Protein AF-A0A7X5CVT2-F1 (afdb_monomer)

Structure (mmCIF, N/CA/C/O backbone):
data_AF-A0A7X5CVT2-F1
#
_entry.id   AF-A0A7X5CVT2-F1
#
loop_
_atom_site.group_PDB
_atom_site.id
_atom_site.type_symbol
_atom_site.label_atom_id
_atom_site.label_alt_id
_atom_site.label_comp_id
_atom_site.label_asym_id
_atom_site.label_entity_id
_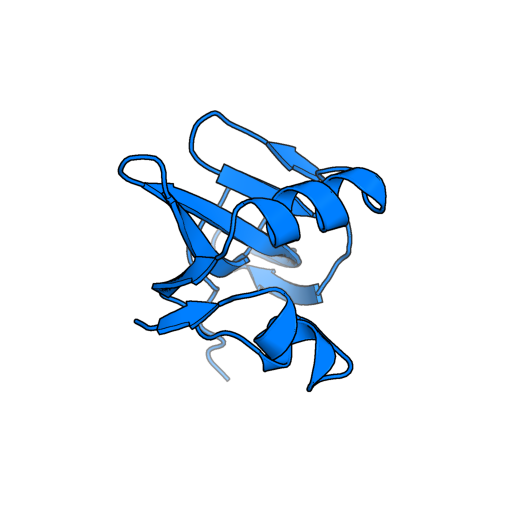atom_site.label_seq_id
_atom_site.pdbx_PDB_ins_code
_atom_site.Cartn_x
_atom_site.Cartn_y
_atom_site.Cartn_z
_atom_site.occupancy
_atom_site.B_iso_or_equiv
_atom_site.auth_seq_id
_atom_site.auth_comp_id
_atom_site.auth_asym_id
_atom_site.auth_atom_id
_atom_site.pdbx_PDB_model_num
ATOM 1 N N . MET A 1 1 ? -15.501 -4.972 0.073 1.00 84.75 1 MET A N 1
ATOM 2 C CA . MET A 1 1 ? -15.211 -3.600 0.515 1.00 84.75 1 MET A CA 1
ATOM 3 C C . MET A 1 1 ? -15.648 -3.453 1.962 1.00 84.75 1 MET A C 1
ATOM 5 O O . MET A 1 1 ? -16.840 -3.489 2.246 1.00 84.75 1 MET A O 1
ATOM 9 N N . LYS A 1 2 ? -14.678 -3.365 2.866 1.00 96.00 2 LYS A N 1
ATOM 10 C CA . LYS A 1 2 ? -14.819 -3.087 4.298 1.00 96.00 2 LYS A CA 1
ATOM 11 C C . LYS A 1 2 ? -14.196 -1.716 4.595 1.00 96.00 2 LYS A C 1
ATOM 13 O O . LYS A 1 2 ? -13.310 -1.279 3.868 1.00 96.00 2 LYS A O 1
ATOM 18 N N . HIS A 1 3 ? -14.641 -1.049 5.659 1.00 97.75 3 HIS A N 1
ATOM 19 C CA . HIS A 1 3 ? -13.933 0.100 6.231 1.00 97.75 3 HIS A CA 1
ATOM 20 C C . HIS A 1 3 ? -12.959 -0.376 7.314 1.00 97.75 3 HIS A C 1
ATOM 22 O O . HIS A 1 3 ? -13.361 -1.024 8.279 1.00 97.75 3 HIS A O 1
ATOM 28 N N . ILE A 1 4 ? -11.674 -0.100 7.117 1.00 98.19 4 ILE A N 1
ATOM 29 C CA . ILE A 1 4 ? -10.567 -0.523 7.969 1.00 98.19 4 ILE A CA 1
ATOM 30 C C . ILE A 1 4 ? -10.249 0.582 8.958 1.00 98.19 4 ILE A C 1
ATOM 32 O O . ILE A 1 4 ? -9.907 1.701 8.572 1.00 98.19 4 ILE A O 1
ATOM 36 N N . THR A 1 5 ? -10.338 0.241 10.236 1.00 98.00 5 THR A N 1
ATOM 37 C CA . THR A 1 5 ? -10.161 1.165 11.354 1.00 98.00 5 THR A CA 1
ATOM 38 C C . THR A 1 5 ? -8.858 0.901 12.104 1.00 98.00 5 THR A C 1
ATOM 40 O O . THR A 1 5 ? -8.212 -0.142 11.965 1.00 98.00 5 THR A O 1
ATOM 43 N N . MET A 1 6 ? -8.479 1.834 12.979 1.00 97.50 6 MET A N 1
ATOM 44 C CA . MET A 1 6 ? -7.368 1.627 13.914 1.00 97.50 6 MET A CA 1
ATOM 45 C C . MET A 1 6 ? -7.548 0.379 14.797 1.00 97.50 6 MET A C 1
ATOM 47 O O . MET A 1 6 ? -6.554 -0.204 15.223 1.00 97.50 6 MET A O 1
ATOM 51 N N . GLU A 1 7 ? -8.783 -0.036 15.093 1.00 97.69 7 GLU A N 1
ATOM 52 C CA . GLU A 1 7 ? -9.053 -1.247 15.877 1.00 97.69 7 GLU A CA 1
ATOM 53 C C . GLU A 1 7 ? -8.784 -2.523 15.086 1.00 97.69 7 GLU A C 1
ATOM 55 O O . GLU A 1 7 ? -8.276 -3.490 15.648 1.00 97.69 7 GLU A O 1
ATOM 60 N N . ASP A 1 8 ? -9.078 -2.521 13.784 1.00 97.75 8 ASP A N 1
ATOM 61 C CA . ASP A 1 8 ? -8.715 -3.624 12.895 1.00 97.75 8 ASP A CA 1
ATOM 62 C C . ASP A 1 8 ? -7.197 -3.770 12.810 1.00 97.75 8 ASP A C 1
ATOM 64 O O . ASP A 1 8 ? -6.677 -4.877 12.944 1.00 97.75 8 ASP A O 1
ATOM 68 N N . TRP A 1 9 ? -6.478 -2.650 12.670 1.00 96.62 9 TRP A N 1
ATOM 69 C CA . TRP A 1 9 ? -5.017 -2.676 12.647 1.00 96.62 9 TRP A CA 1
ATOM 70 C C . TRP A 1 9 ? -4.434 -3.193 13.969 1.00 96.62 9 TRP A C 1
ATOM 72 O O . TRP A 1 9 ? -3.555 -4.044 13.944 1.00 96.62 9 TRP A O 1
ATOM 82 N N . LYS A 1 10 ? -4.957 -2.783 15.132 1.00 96.94 10 LYS A N 1
ATOM 83 C CA . LYS A 1 10 ? -4.476 -3.266 16.446 1.00 96.94 10 LYS A CA 1
ATOM 84 C C . LYS A 1 10 ? -4.574 -4.787 16.635 1.00 96.94 10 LYS A C 1
ATOM 86 O O . LYS A 1 10 ? -3.870 -5.324 17.485 1.00 96.94 10 LYS A O 1
ATOM 91 N N . LYS A 1 11 ? -5.443 -5.476 15.887 1.00 97.56 11 LYS A N 1
ATOM 92 C CA . LYS A 1 11 ? -5.637 -6.936 15.974 1.00 97.56 11 LYS A CA 1
ATOM 93 C C . LYS A 1 11 ? -4.610 -7.732 15.167 1.00 97.56 11 LYS A C 1
ATOM 95 O O . LYS A 1 11 ? -4.573 -8.954 15.278 1.00 97.56 11 LYS A O 1
ATOM 100 N N . VAL A 1 12 ? -3.798 -7.070 14.344 1.00 96.38 12 VAL A N 1
ATOM 101 C CA . VAL A 1 12 ? -2.796 -7.712 13.490 1.00 96.38 12 VAL A CA 1
ATOM 102 C C . VAL A 1 12 ? -1.437 -7.040 13.647 1.00 96.38 12 VAL A C 1
ATOM 104 O O . VAL A 1 12 ? -1.330 -5.861 13.960 1.00 96.38 12 VAL A O 1
ATOM 107 N N . GLN A 1 13 ? -0.368 -7.787 13.387 1.00 93.31 13 GLN A N 1
ATOM 108 C CA . GLN A 1 13 ? 0.989 -7.241 13.455 1.00 93.31 13 GLN A CA 1
ATOM 109 C C . GLN A 1 13 ? 1.301 -6.282 12.294 1.00 93.31 13 GLN A C 1
ATOM 111 O O . GLN A 1 13 ? 1.947 -5.258 12.489 1.00 93.31 13 GLN A O 1
ATOM 116 N N . TYR A 1 14 ? 0.831 -6.604 11.086 1.00 90.25 14 TYR A N 1
ATOM 117 C CA . TYR A 1 14 ? 1.104 -5.841 9.866 1.00 90.25 14 TYR A CA 1
ATOM 118 C C . TYR A 1 14 ? -0.199 -5.298 9.296 1.00 90.25 14 TYR A C 1
ATOM 120 O O . TYR A 1 14 ? -1.156 -6.057 9.137 1.00 90.25 14 TYR A O 1
ATOM 128 N N . LEU A 1 15 ? -0.233 -4.010 8.944 1.00 91.50 15 LEU A N 1
ATOM 129 C CA . LEU A 1 15 ? -1.443 -3.366 8.425 1.00 91.50 15 LEU A CA 1
ATOM 130 C C . LEU A 1 15 ? -1.975 -4.067 7.166 1.00 91.50 15 LEU A C 1
ATOM 132 O O . LEU A 1 15 ? -3.182 -4.224 7.021 1.00 91.50 15 LEU A O 1
ATOM 136 N N . THR A 1 16 ? -1.090 -4.563 6.299 1.00 91.19 16 THR A N 1
ATOM 137 C CA . THR A 1 16 ? -1.446 -5.332 5.093 1.00 91.19 16 THR A CA 1
ATOM 138 C C . THR A 1 16 ? -2.262 -6.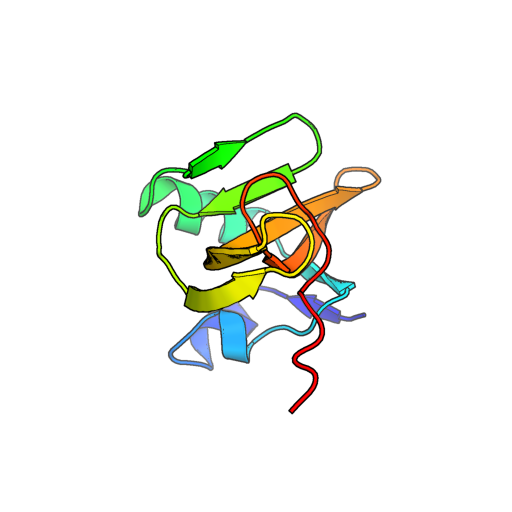593 5.385 1.00 91.19 16 THR A C 1
ATOM 140 O O . THR A 1 16 ? -2.974 -7.060 4.506 1.00 91.1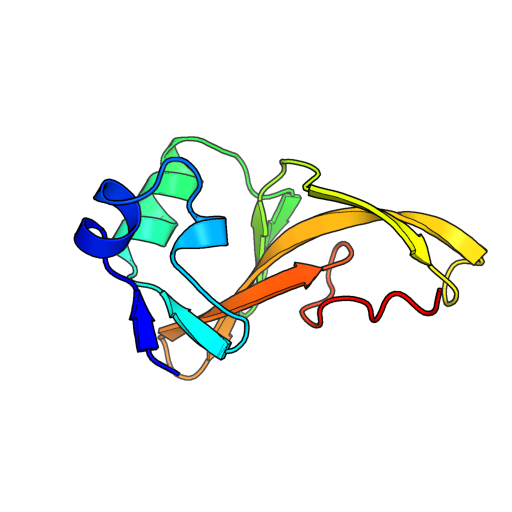9 16 THR A O 1
ATOM 143 N N . LYS A 1 17 ? -2.228 -7.131 6.615 1.00 94.69 17 LYS A N 1
ATOM 144 C CA . LYS A 1 17 ? -3.082 -8.255 7.036 1.00 94.69 17 LYS A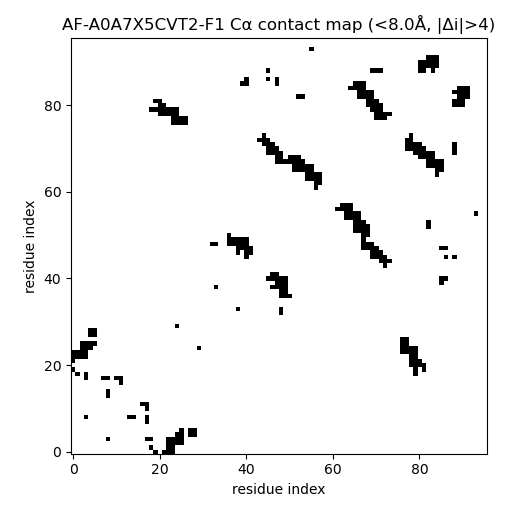 CA 1
ATOM 145 C C . LYS A 1 17 ? -4.492 -7.829 7.464 1.00 94.69 17 LYS A C 1
ATOM 147 O O . LYS A 1 17 ? -5.367 -8.684 7.556 1.00 94.69 17 LYS A O 1
ATOM 152 N N . ALA A 1 18 ? -4.721 -6.545 7.745 1.00 96.06 18 ALA A N 1
ATOM 153 C CA . ALA A 1 18 ? -6.028 -6.031 8.161 1.00 96.06 18 ALA A CA 1
ATOM 154 C C . ALA A 1 18 ? -6.962 -5.722 6.981 1.00 96.06 18 ALA A C 1
ATOM 156 O O . ALA A 1 18 ? -8.162 -5.560 7.198 1.00 96.06 18 ALA A O 1
ATOM 157 N N . MET A 1 19 ? -6.428 -5.611 5.762 1.00 95.62 19 MET A N 1
ATOM 158 C CA . MET A 1 19 ? -7.115 -5.011 4.618 1.00 95.62 19 MET A CA 1
A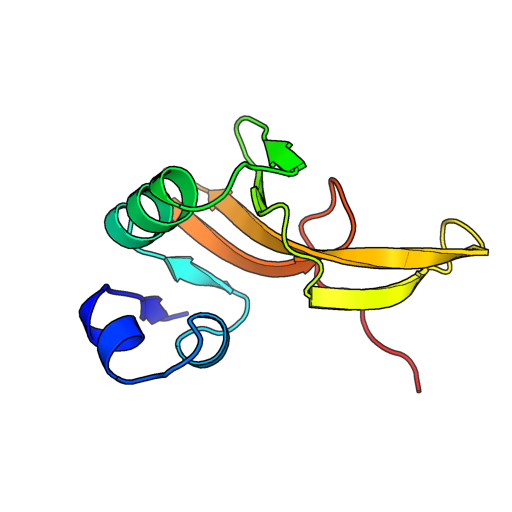TOM 159 C C . MET A 1 19 ? -6.881 -5.780 3.319 1.00 95.62 19 MET A C 1
ATOM 161 O O . MET A 1 19 ? -5.839 -6.404 3.129 1.00 95.62 19 MET A O 1
ATOM 165 N N . LYS A 1 20 ? -7.855 -5.713 2.413 1.00 96.75 20 LYS A N 1
ATOM 166 C CA . LYS A 1 20 ? -7.781 -6.248 1.050 1.00 96.75 20 LYS A CA 1
ATOM 167 C C . LYS A 1 20 ? -7.910 -5.117 0.035 1.00 96.75 20 LYS A C 1
ATOM 169 O O . LYS A 1 20 ? -8.450 -4.057 0.349 1.00 96.75 20 LYS A O 1
ATOM 174 N N . VAL A 1 21 ? -7.412 -5.341 -1.180 1.00 97.00 21 VAL A N 1
ATOM 175 C CA . VAL A 1 21 ? -7.557 -4.379 -2.283 1.00 97.00 21 VAL A CA 1
ATOM 176 C C . VAL A 1 21 ? -9.031 -3.987 -2.438 1.00 97.00 21 VAL A C 1
ATOM 178 O O . VAL A 1 21 ? -9.913 -4.847 -2.449 1.00 97.00 21 VAL A O 1
ATOM 181 N N . GLY A 1 22 ? -9.291 -2.682 -2.521 1.00 97.12 22 GLY A N 1
ATOM 182 C CA . GLY A 1 22 ? -10.631 -2.100 -2.599 1.00 97.12 22 GLY A CA 1
ATOM 183 C C . GLY A 1 22 ? -11.282 -1.777 -1.250 1.00 97.12 22 GLY A C 1
ATOM 184 O O . GLY A 1 22 ? -12.382 -1.231 -1.236 1.00 97.12 22 GLY A O 1
ATOM 185 N N . ASP A 1 23 ? -10.651 -2.090 -0.116 1.00 98.19 23 ASP A N 1
ATOM 186 C CA . ASP A 1 23 ? -11.151 -1.665 1.193 1.00 98.19 23 ASP A CA 1
ATOM 187 C C . ASP A 1 23 ? -10.899 -0.169 1.438 1.00 98.19 23 ASP A C 1
ATOM 189 O O . ASP A 1 23 ? -9.872 0.385 1.039 1.00 98.19 23 ASP A O 1
ATOM 193 N N . ILE A 1 24 ? -11.843 0.479 2.123 1.00 98.25 24 ILE A N 1
ATOM 194 C CA . ILE A 1 24 ? -11.724 1.875 2.552 1.00 98.25 24 ILE A CA 1
ATOM 195 C C . ILE A 1 24 ? -10.859 1.912 3.809 1.00 98.25 24 ILE A C 1
ATOM 197 O O . ILE A 1 24 ? -11.061 1.117 4.722 1.00 98.25 24 ILE A O 1
ATOM 201 N N . VAL A 1 25 ? -9.931 2.856 3.901 1.00 97.94 25 VAL A N 1
ATOM 202 C CA . VAL A 1 25 ? -8.997 2.995 5.020 1.00 97.94 25 VAL A CA 1
ATOM 203 C C . VAL A 1 25 ? -9.273 4.297 5.752 1.00 97.94 25 VAL A C 1
ATOM 205 O O . VAL A 1 25 ? -9.378 5.358 5.142 1.00 97.94 25 VAL A O 1
ATOM 208 N N . ASP A 1 26 ? -9.411 4.209 7.073 1.00 97.50 26 ASP A N 1
ATOM 209 C CA . ASP A 1 26 ? -9.685 5.363 7.919 1.00 97.50 26 ASP A CA 1
ATOM 210 C C . ASP A 1 26 ? -8.552 6.400 7.861 1.00 97.50 26 ASP A C 1
ATOM 212 O O . ASP A 1 26 ? -7.367 6.055 7.905 1.00 97.50 26 ASP A O 1
ATOM 216 N N . ASP A 1 27 ? -8.910 7.685 7.833 1.00 96.69 27 ASP A N 1
ATOM 217 C CA . ASP A 1 27 ? -7.948 8.790 7.730 1.00 96.69 27 ASP A CA 1
ATOM 218 C C . ASP A 1 27 ? -6.902 8.730 8.855 1.00 96.69 27 ASP A C 1
ATOM 220 O O . ASP A 1 27 ? -5.724 9.012 8.644 1.00 96.69 27 ASP A O 1
ATOM 224 N N . LYS A 1 28 ? -7.303 8.285 10.055 1.00 97.31 28 LYS A N 1
ATOM 225 C 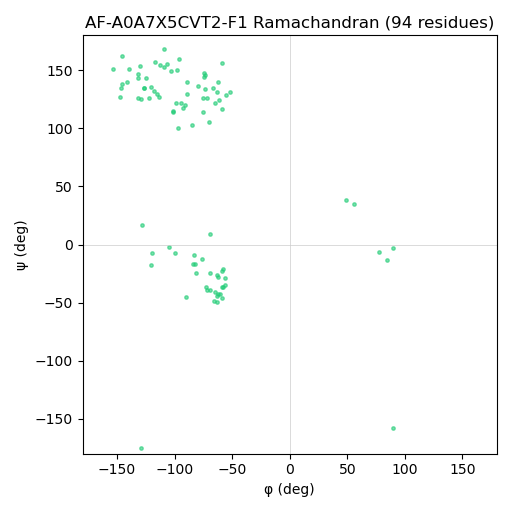CA . LYS A 1 28 ? -6.405 8.108 11.208 1.00 97.31 28 LYS A CA 1
ATOM 226 C C . LYS A 1 28 ? -5.260 7.133 10.933 1.00 97.31 28 LYS A C 1
ATOM 228 O O . LYS A 1 28 ? -4.151 7.359 11.419 1.00 97.31 28 LYS A O 1
ATOM 233 N N . ILE A 1 29 ? -5.508 6.070 10.164 1.00 96.94 29 ILE A N 1
ATOM 234 C CA . ILE A 1 29 ? -4.460 5.131 9.747 1.00 96.94 29 ILE A CA 1
ATOM 235 C C . ILE A 1 29 ? -3.487 5.856 8.819 1.00 96.94 29 ILE A C 1
ATOM 237 O O . ILE A 1 29 ? -2.282 5.823 9.058 1.00 96.94 29 ILE A O 1
ATOM 241 N N . ILE A 1 30 ? -4.006 6.566 7.813 1.00 95.81 30 ILE A N 1
ATOM 242 C CA . ILE A 1 30 ? -3.191 7.307 6.842 1.00 95.81 30 ILE A CA 1
ATOM 243 C C . ILE A 1 30 ? -2.314 8.350 7.540 1.00 95.81 30 ILE A C 1
ATOM 245 O O . ILE A 1 30 ? -1.109 8.402 7.297 1.00 95.81 30 ILE A O 1
ATOM 249 N N . TYR A 1 31 ? -2.879 9.127 8.467 1.00 95.50 31 TYR A N 1
ATOM 250 C CA . TYR A 1 31 ? -2.123 10.093 9.263 1.00 95.50 31 TYR A CA 1
ATOM 251 C C . TYR A 1 31 ? -1.033 9.433 10.109 1.00 95.50 31 TYR A C 1
ATOM 253 O O . TYR A 1 31 ? 0.085 9.941 10.166 1.00 95.50 31 TYR A O 1
ATOM 261 N N . LYS A 1 32 ? -1.323 8.290 10.742 1.00 95.31 32 LYS A N 1
ATOM 262 C CA . LYS A 1 32 ? -0.330 7.571 11.549 1.00 95.31 32 LYS A CA 1
ATOM 263 C C . LYS A 1 32 ? 0.826 7.034 10.702 1.00 95.31 32 LYS A C 1
ATOM 265 O O . LYS A 1 32 ? 1.978 7.132 11.122 1.00 95.31 32 LYS A O 1
ATOM 270 N N . ILE A 1 33 ? 0.539 6.498 9.517 1.00 93.69 33 ILE A N 1
ATOM 271 C CA . ILE A 1 33 ? 1.574 6.041 8.585 1.00 93.69 33 ILE A CA 1
ATOM 272 C C . ILE A 1 33 ? 2.439 7.226 8.147 1.00 93.69 33 ILE A C 1
ATOM 274 O O . ILE A 1 33 ? 3.657 7.168 8.265 1.00 93.69 33 ILE A O 1
ATOM 278 N N . LEU A 1 34 ? 1.825 8.334 7.725 1.00 92.69 34 LEU A N 1
ATOM 279 C CA . LEU A 1 34 ? 2.553 9.537 7.307 1.00 92.69 34 LEU A CA 1
ATOM 280 C C . LEU A 1 34 ? 3.382 10.174 8.432 1.00 92.69 34 LEU A C 1
ATOM 282 O O . LEU A 1 34 ? 4.379 10.832 8.154 1.00 92.69 34 LEU A O 1
ATOM 286 N N . GLY A 1 35 ? 2.995 9.976 9.695 1.00 92.56 35 GLY A N 1
ATOM 287 C CA . GLY A 1 35 ? 3.780 10.404 10.854 1.00 92.56 35 GLY A CA 1
ATOM 288 C C . GLY A 1 35 ? 4.990 9.515 11.165 1.00 92.56 35 GLY A C 1
ATOM 289 O O . GLY A 1 35 ? 5.828 9.906 11.970 1.00 92.56 35 GLY A O 1
ATOM 290 N N . THR A 1 36 ? 5.086 8.327 10.561 1.00 90.38 36 THR A N 1
ATOM 291 C CA . THR A 1 36 ? 6.151 7.340 10.833 1.00 90.38 36 THR A CA 1
ATOM 292 C C . THR A 1 36 ? 6.976 6.978 9.602 1.00 90.38 36 THR A C 1
ATOM 294 O O . THR A 1 36 ? 8.069 6.436 9.734 1.00 90.38 36 THR A O 1
ATOM 297 N N . SER A 1 37 ? 6.488 7.264 8.397 1.00 89.94 37 SER A N 1
ATOM 298 C CA . SER A 1 37 ? 7.163 6.953 7.142 1.00 89.94 37 SER A CA 1
ATOM 299 C C . SER A 1 37 ? 6.895 8.025 6.097 1.00 89.94 37 SER A C 1
ATOM 301 O O . SER A 1 37 ? 5.770 8.499 5.931 1.00 89.94 37 SER A O 1
ATOM 303 N N . PHE A 1 38 ? 7.939 8.385 5.353 1.00 90.62 38 PHE A N 1
ATOM 304 C CA . PHE A 1 38 ? 7.820 9.331 4.251 1.00 90.62 38 PHE A CA 1
ATOM 305 C C . PHE A 1 38 ? 7.121 8.684 3.047 1.00 90.62 38 PHE A C 1
ATOM 307 O O . PHE A 1 38 ? 7.313 7.491 2.786 1.00 90.62 38 PHE A O 1
ATOM 314 N N . PRO A 1 39 ? 6.325 9.447 2.281 1.00 95.25 39 PRO A N 1
ATOM 315 C CA . PRO A 1 39 ? 5.797 8.962 1.019 1.00 95.25 39 PRO A CA 1
ATOM 316 C C . PRO A 1 39 ? 6.896 8.926 -0.052 1.00 95.25 39 PRO A C 1
ATOM 318 O O . PRO A 1 39 ? 7.608 9.911 -0.238 1.00 95.25 39 PRO A O 1
ATOM 321 N N . ILE A 1 40 ? 7.002 7.826 -0.799 1.00 96.75 40 ILE A N 1
ATOM 322 C CA . ILE A 1 40 ? 7.858 7.746 -2.003 1.00 96.75 40 ILE A CA 1
ATOM 323 C C . ILE A 1 40 ? 7.176 8.343 -3.233 1.00 96.75 40 ILE A C 1
ATOM 325 O O . ILE A 1 40 ? 7.827 8.774 -4.188 1.00 96.75 40 ILE A O 1
ATOM 329 N N . PHE A 1 41 ? 5.846 8.366 -3.210 1.00 96.56 41 PHE A N 1
ATOM 330 C CA . PHE A 1 41 ? 5.022 8.985 -4.227 1.00 96.56 41 PHE A CA 1
ATOM 331 C C . PHE A 1 41 ? 3.771 9.560 -3.575 1.00 96.56 41 PHE A C 1
ATOM 333 O O . PHE A 1 41 ? 3.125 8.917 -2.744 1.00 96.56 41 PHE A O 1
ATOM 340 N N . ARG A 1 42 ? 3.432 10.791 -3.949 1.00 94.25 42 ARG A N 1
ATOM 341 C CA . ARG A 1 42 ? 2.228 11.461 -3.477 1.00 94.25 42 ARG A CA 1
ATOM 342 C C . ARG A 1 42 ? 1.691 12.367 -4.570 1.00 94.25 42 ARG A C 1
ATOM 344 O O . ARG A 1 42 ? 2.399 13.236 -5.067 1.00 94.25 42 ARG A O 1
ATOM 351 N N . SER A 1 43 ? 0.422 12.187 -4.889 1.00 93.31 43 SER A N 1
ATOM 352 C CA . SER A 1 43 ? -0.367 13.079 -5.730 1.00 93.31 43 SER A CA 1
ATOM 353 C C . SER A 1 43 ? -1.672 13.429 -5.009 1.00 93.31 43 SER A C 1
ATOM 355 O O . SER A 1 43 ? -1.876 13.065 -3.848 1.00 93.31 43 SER A O 1
ATOM 357 N N . LYS A 1 44 ? -2.573 14.157 -5.679 1.00 88.56 44 LYS A N 1
ATOM 358 C CA . LYS A 1 44 ? -3.917 14.435 -5.149 1.00 88.56 44 LYS A CA 1
ATOM 359 C C . LYS A 1 44 ? -4.737 13.150 -4.942 1.00 88.56 44 LYS A C 1
ATOM 361 O O . LYS A 1 44 ? -5.594 13.112 -4.063 1.00 88.56 44 LYS A O 1
ATOM 366 N N . GLU A 1 45 ? -4.451 12.115 -5.731 1.00 91.62 45 GLU A N 1
ATOM 367 C CA . GLU A 1 45 ? -5.268 10.902 -5.853 1.00 91.62 45 GLU A CA 1
ATOM 368 C C . GLU A 1 45 ? -4.531 9.621 -5.454 1.00 91.62 45 GLU A C 1
ATOM 370 O O . GLU A 1 45 ? -5.154 8.570 -5.385 1.00 91.62 45 GLU A O 1
ATOM 375 N N . CYS A 1 46 ? -3.225 9.671 -5.185 1.00 95.38 46 CYS A N 1
ATOM 376 C CA . CYS A 1 46 ? -2.430 8.492 -4.853 1.00 95.38 46 CYS A CA 1
ATOM 377 C C . CYS A 1 46 ? -1.400 8.806 -3.765 1.00 95.38 46 CYS A C 1
ATOM 379 O O . CYS A 1 46 ? -0.763 9.862 -3.768 1.00 95.38 46 CYS A O 1
ATOM 381 N N . LEU A 1 47 ? -1.232 7.870 -2.839 1.00 97.06 47 LEU A N 1
ATOM 382 C CA . LEU A 1 47 ? -0.242 7.891 -1.778 1.00 97.06 47 LEU A CA 1
ATOM 383 C C . LEU A 1 47 ? 0.472 6.539 -1.734 1.00 97.06 47 LEU A C 1
ATOM 385 O O . LEU A 1 47 ? -0.178 5.506 -1.592 1.00 97.06 47 LEU A O 1
ATOM 389 N N . GLN A 1 48 ? 1.803 6.558 -1.799 1.00 97.88 48 GLN A N 1
ATOM 390 C CA . GLN A 1 48 ? 2.640 5.369 -1.647 1.00 97.88 48 GLN A CA 1
ATOM 391 C C . GLN A 1 48 ? 3.700 5.586 -0.578 1.00 97.88 48 GLN A C 1
ATOM 393 O O . GLN A 1 48 ? 4.366 6.624 -0.553 1.00 97.88 48 GLN A O 1
ATOM 398 N N . ILE A 1 49 ? 3.869 4.595 0.290 1.00 96.44 49 ILE A N 1
ATOM 399 C CA . ILE A 1 49 ? 4.798 4.651 1.423 1.00 96.44 49 ILE A CA 1
ATOM 400 C C . ILE A 1 49 ? 6.170 4.137 0.997 1.00 96.44 49 ILE A C 1
ATOM 402 O O . ILE A 1 49 ? 6.248 3.159 0.265 1.00 96.44 49 ILE A O 1
ATOM 406 N N . ASN A 1 50 ? 7.247 4.781 1.452 1.00 92.88 50 ASN A N 1
ATOM 407 C CA . ASN A 1 50 ? 8.623 4.514 1.008 1.00 92.88 50 ASN A CA 1
ATOM 408 C C . ASN A 1 50 ? 9.224 3.161 1.439 1.00 92.88 50 ASN A C 1
ATOM 410 O O . ASN A 1 50 ? 10.409 2.917 1.235 1.00 92.88 50 ASN A O 1
ATOM 414 N N . GLU A 1 51 ? 8.431 2.263 2.014 1.00 92.25 51 GLU A N 1
ATOM 415 C CA . GLU A 1 51 ? 8.884 0.920 2.365 1.00 92.25 51 GLU A CA 1
ATOM 416 C C . GLU A 1 51 ? 8.584 -0.058 1.225 1.00 92.25 51 GLU A C 1
ATOM 418 O O . GLU A 1 51 ? 7.418 -0.295 0.882 1.00 92.25 51 GLU A O 1
ATOM 423 N N . VAL A 1 52 ? 9.645 -0.629 0.649 1.00 94.94 52 VAL A N 1
ATOM 424 C CA . VAL A 1 52 ? 9.541 -1.659 -0.389 1.00 94.94 52 VAL A CA 1
ATOM 425 C C . VAL A 1 52 ? 8.827 -2.875 0.188 1.00 94.94 52 VAL A C 1
ATOM 427 O O . VAL A 1 52 ? 9.247 -3.435 1.196 1.00 94.94 52 VAL A O 1
ATOM 430 N N . GLN A 1 53 ? 7.742 -3.284 -0.463 1.00 93.88 53 GLN A N 1
ATOM 431 C CA . GLN A 1 53 ? 6.963 -4.453 -0.062 1.00 93.88 53 GLN A CA 1
ATOM 432 C C . GLN A 1 53 ? 7.484 -5.721 -0.739 1.00 93.88 53 GLN A C 1
ATOM 434 O O . GLN A 1 53 ? 7.629 -6.756 -0.090 1.00 93.88 53 GLN A O 1
ATOM 439 N N . LYS A 1 54 ? 7.748 -5.647 -2.049 1.00 93.56 54 LYS A N 1
ATOM 440 C CA . LYS A 1 54 ? 8.288 -6.734 -2.880 1.00 93.56 54 LYS A CA 1
ATOM 441 C C . LYS A 1 54 ? 9.054 -6.161 -4.064 1.00 93.56 54 LYS A C 1
ATOM 443 O O . LYS A 1 54 ? 8.665 -5.114 -4.580 1.00 93.56 54 LYS A O 1
ATOM 448 N N . GLU A 1 55 ? 10.050 -6.892 -4.540 1.00 94.62 55 GLU A N 1
ATOM 449 C CA . GLU A 1 55 ? 10.685 -6.675 -5.841 1.00 94.62 55 GLU A CA 1
ATOM 450 C C . GLU A 1 55 ? 10.088 -7.671 -6.838 1.00 94.62 55 GLU A C 1
ATOM 452 O O . GLU A 1 55 ? 10.089 -8.878 -6.595 1.00 94.62 55 GLU A O 1
ATOM 457 N N . ILE A 1 56 ? 9.493 -7.167 -7.918 1.00 94.25 56 ILE A N 1
ATOM 458 C CA . ILE A 1 56 ? 8.742 -7.965 -8.893 1.00 94.25 56 ILE A CA 1
ATOM 459 C C . ILE A 1 56 ? 9.213 -7.585 -10.295 1.00 94.25 56 ILE A C 1
ATOM 461 O O . ILE A 1 56 ? 9.501 -6.421 -10.558 1.00 94.25 56 ILE A O 1
ATOM 465 N N . TYR A 1 57 ? 9.286 -8.560 -11.200 1.00 92.88 57 TYR A N 1
ATOM 466 C CA . TYR A 1 57 ? 9.543 -8.288 -12.610 1.00 92.88 57 TYR A CA 1
ATOM 467 C C . TYR A 1 57 ? 8.390 -7.486 -13.229 1.00 92.88 57 TYR A C 1
ATOM 469 O O . TYR A 1 57 ? 7.241 -7.925 -13.223 1.00 92.88 57 TYR A O 1
ATOM 477 N N . ASP A 1 58 ? 8.710 -6.315 -13.767 1.00 92.31 58 ASP A N 1
ATOM 478 C CA . ASP A 1 58 ? 7.782 -5.450 -14.477 1.00 92.31 58 ASP A CA 1
ATOM 479 C C . ASP A 1 58 ? 7.981 -5.608 -15.989 1.00 92.31 58 ASP A C 1
ATOM 481 O O . ASP A 1 58 ? 9.019 -5.241 -16.545 1.00 92.31 58 ASP A O 1
ATOM 485 N N . ALA A 1 59 ? 6.966 -6.153 -16.660 1.00 89.75 59 ALA A N 1
ATOM 486 C CA . ALA A 1 59 ? 6.987 -6.361 -18.101 1.00 89.75 59 ALA A CA 1
ATOM 487 C C . ALA A 1 59 ? 6.938 -5.047 -18.901 1.00 89.75 59 ALA A C 1
ATOM 489 O O . ALA A 1 59 ? 7.421 -5.027 -20.030 1.00 89.75 59 ALA A O 1
ATOM 490 N N . GLU A 1 60 ? 6.396 -3.954 -18.342 1.00 90.25 60 GLU A N 1
ATOM 491 C CA . GLU A 1 60 ? 6.365 -2.652 -19.027 1.00 90.25 60 GLU A CA 1
ATOM 492 C C . GLU A 1 60 ? 7.775 -2.060 -19.152 1.00 90.25 60 GLU A C 1
ATOM 494 O O . GLU A 1 60 ? 8.125 -1.484 -20.182 1.00 90.25 60 GLU A O 1
ATOM 499 N N . THR A 1 61 ? 8.593 -2.211 -18.107 1.00 91.00 61 THR A N 1
ATOM 500 C CA . THR A 1 61 ? 9.960 -1.672 -18.059 1.00 91.00 61 THR A CA 1
ATOM 501 C C . THR A 1 61 ? 11.036 -2.710 -18.374 1.00 91.00 61 THR A C 1
ATOM 503 O O . THR A 1 61 ? 12.201 -2.339 -18.510 1.00 91.00 61 THR A O 1
ATOM 506 N N . ASN A 1 62 ? 10.671 -3.991 -18.510 1.00 92.81 62 ASN A N 1
ATOM 507 C CA . ASN A 1 62 ? 11.581 -5.118 -18.745 1.00 92.81 62 ASN A CA 1
ATOM 508 C C . ASN A 1 62 ? 12.684 -5.226 -17.670 1.00 92.81 62 ASN A C 1
ATOM 510 O O . ASN A 1 62 ? 13.835 -5.556 -17.958 1.00 92.81 62 ASN A O 1
ATOM 514 N N . THR A 1 63 ? 12.348 -4.895 -16.420 1.00 94.12 63 THR A N 1
ATOM 515 C CA . THR A 1 63 ? 13.282 -4.877 -15.283 1.00 94.12 63 THR A CA 1
ATOM 516 C C . THR A 1 63 ? 12.586 -5.290 -13.988 1.00 94.12 63 THR A C 1
ATOM 518 O O . THR A 1 63 ? 11.362 -5.266 -13.891 1.00 94.12 63 THR A O 1
ATOM 521 N N . ILE A 1 64 ? 13.358 -5.674 -12.968 1.00 95.06 64 ILE A N 1
ATOM 522 C CA . ILE A 1 64 ? 12.821 -5.873 -11.617 1.00 95.06 64 ILE A CA 1
ATOM 523 C C . ILE A 1 64 ? 12.580 -4.500 -10.988 1.00 95.06 64 ILE A C 1
ATOM 525 O O . ILE A 1 64 ? 13.489 -3.673 -10.933 1.00 95.06 64 ILE A O 1
ATOM 529 N N . GLN A 1 65 ? 11.359 -4.273 -10.510 1.00 96.25 65 GLN A N 1
ATOM 530 C CA . GLN A 1 65 ? 10.926 -3.017 -9.913 1.00 96.25 65 GLN A CA 1
ATOM 531 C C . GLN A 1 65 ? 10.352 -3.246 -8.505 1.00 96.25 65 GLN A C 1
ATOM 533 O O . GLN A 1 65 ? 9.672 -4.249 -8.256 1.00 96.25 65 GLN A O 1
ATOM 538 N N . PRO A 1 66 ? 10.588 -2.320 -7.561 1.00 96.69 66 PRO A N 1
ATOM 539 C CA . PRO A 1 66 ? 9.987 -2.383 -6.238 1.00 96.69 66 PRO A CA 1
ATOM 540 C C . PRO A 1 66 ? 8.501 -2.002 -6.276 1.00 96.69 66 PRO A C 1
ATOM 542 O O . PRO A 1 66 ? 8.064 -1.124 -7.025 1.00 96.69 66 PRO A O 1
ATOM 545 N N . THR A 1 67 ? 7.726 -2.624 -5.394 1.00 96.88 67 THR A N 1
ATOM 546 C CA . THR A 1 67 ? 6.331 -2.273 -5.111 1.00 96.88 67 THR A CA 1
ATOM 547 C C . THR A 1 67 ? 6.194 -1.633 -3.737 1.00 96.88 67 THR A C 1
ATOM 549 O O . THR A 1 67 ? 6.968 -1.914 -2.821 1.00 96.88 67 THR A O 1
ATOM 552 N N . TYR A 1 68 ? 5.180 -0.788 -3.585 1.00 97.06 68 TYR A N 1
ATOM 553 C CA . TYR A 1 68 ? 4.963 0.038 -2.404 1.00 97.06 68 TYR A CA 1
ATOM 554 C C . TYR A 1 68 ? 3.519 -0.059 -1.928 1.00 97.06 68 TYR A C 1
ATOM 556 O O . TYR A 1 68 ? 2.587 -0.167 -2.733 1.00 97.06 68 TYR A O 1
ATOM 564 N N . LEU A 1 69 ? 3.323 0.032 -0.612 1.00 96.69 69 LEU A N 1
ATOM 565 C CA . LEU A 1 69 ? 1.994 0.098 -0.013 1.00 96.69 69 LEU A CA 1
ATOM 566 C C . LEU A 1 69 ? 1.246 1.311 -0.573 1.00 96.69 69 LEU A C 1
ATOM 568 O O . LEU A 1 69 ? 1.691 2.443 -0.375 1.00 96.69 69 LEU A O 1
ATOM 572 N N . THR A 1 70 ? 0.143 1.073 -1.283 1.00 97.94 70 THR A N 1
ATOM 573 C CA . THR A 1 70 ? -0.515 2.101 -2.096 1.00 97.94 70 THR A CA 1
ATOM 574 C C . THR A 1 70 ? -1.954 2.340 -1.660 1.00 97.94 70 THR A C 1
ATOM 576 O O . THR A 1 70 ? -2.728 1.401 -1.466 1.00 97.94 70 THR A O 1
ATOM 579 N N . PHE A 1 71 ? -2.326 3.615 -1.568 1.00 97.69 71 PHE A N 1
ATOM 580 C CA . PHE A 1 71 ? -3.688 4.072 -1.322 1.00 97.69 71 PHE A CA 1
ATOM 581 C C . PHE A 1 71 ? -4.093 5.073 -2.398 1.00 97.69 71 PHE A C 1
ATOM 583 O O . PHE A 1 71 ? -3.335 5.994 -2.702 1.00 97.69 71 PHE A O 1
ATOM 590 N N . SER A 1 72 ? -5.296 4.934 -2.946 1.00 97.38 72 SER A N 1
ATOM 591 C CA . SER A 1 72 ? -5.885 5.944 -3.827 1.00 97.38 72 SER A CA 1
ATOM 592 C C . SER A 1 72 ? -6.933 6.765 -3.091 1.00 97.38 72 SER A C 1
ATOM 594 O O . SER A 1 72 ? -7.581 6.264 -2.177 1.00 97.38 72 SER A O 1
ATOM 596 N N . ARG A 1 73 ? -7.103 8.034 -3.465 1.00 95.38 73 ARG A N 1
ATOM 597 C CA . ARG A 1 73 ? -8.155 8.889 -2.915 1.00 95.38 73 ARG A CA 1
ATOM 598 C C . ARG A 1 73 ? -9.309 8.985 -3.898 1.00 95.38 73 ARG A C 1
ATOM 600 O O . ARG A 1 73 ? -9.154 9.556 -4.971 1.00 95.38 73 ARG A O 1
ATOM 607 N N . GLN A 1 74 ? -10.464 8.457 -3.513 1.00 94.50 74 GLN A N 1
ATOM 608 C CA . GLN A 1 74 ? -11.669 8.418 -4.339 1.00 94.50 74 GLN A CA 1
ATOM 609 C C . GLN A 1 74 ? -12.839 8.980 -3.533 1.00 94.50 74 GLN A C 1
ATOM 611 O O . GLN A 1 74 ? -13.079 8.547 -2.410 1.00 94.50 74 GLN A O 1
ATOM 616 N N . ASN A 1 75 ? -13.538 9.985 -4.071 1.00 93.00 75 ASN A N 1
ATOM 617 C CA . ASN A 1 75 ? -14.678 10.639 -3.406 1.00 93.00 75 ASN A CA 1
ATOM 618 C C . ASN A 1 75 ? -14.394 11.052 -1.946 1.00 93.00 75 ASN A C 1
ATOM 620 O O . ASN A 1 75 ? -15.233 10.918 -1.061 1.00 93.00 75 ASN A O 1
ATOM 624 N N . GLY A 1 76 ? -13.174 11.531 -1.686 1.00 92.81 76 GLY A N 1
ATOM 625 C CA . GLY A 1 76 ? -12.728 11.960 -0.359 1.00 92.81 76 GLY A CA 1
ATOM 626 C C . GLY A 1 76 ? -12.194 10.848 0.549 1.00 92.81 76 GLY A C 1
ATOM 627 O O . GLY A 1 76 ? -11.503 11.182 1.510 1.00 92.81 76 GLY A O 1
ATOM 628 N N . GLN A 1 77 ? -12.413 9.574 0.215 1.00 96.50 77 GLN A N 1
ATOM 629 C CA . GLN A 1 77 ? -12.007 8.402 0.997 1.00 96.50 77 GLN A CA 1
ATOM 630 C C . GLN A 1 77 ? -10.701 7.793 0.479 1.00 96.50 77 GLN A C 1
ATOM 632 O O . GLN A 1 77 ? -10.412 7.858 -0.716 1.00 96.50 77 GLN A O 1
ATOM 637 N N . TRP A 1 78 ? -9.919 7.175 1.366 1.00 97.31 78 TRP A N 1
ATOM 638 C CA . TRP A 1 78 ? -8.745 6.397 0.972 1.00 97.31 78 TRP A CA 1
ATOM 639 C C . TRP A 1 78 ? -9.127 4.951 0.701 1.00 97.31 78 TRP A C 1
ATOM 641 O O . TRP A 1 78 ? -9.757 4.316 1.538 1.00 97.31 78 TRP A O 1
ATOM 651 N N . ILE A 1 79 ? -8.714 4.429 -0.445 1.00 97.94 79 ILE A N 1
ATOM 652 C CA . ILE A 1 79 ? -8.943 3.055 -0.881 1.00 97.94 79 ILE A CA 1
ATOM 653 C C . ILE A 1 79 ? -7.599 2.346 -0.938 1.00 97.94 79 ILE A C 1
ATOM 655 O O . ILE A 1 79 ? -6.669 2.835 -1.582 1.00 97.94 79 ILE A O 1
ATOM 659 N N . TYR A 1 80 ? -7.483 1.196 -0.283 1.00 97.94 80 TYR A N 1
ATOM 660 C CA . TYR A 1 80 ? -6.280 0.380 -0.357 1.00 97.94 80 TYR A CA 1
ATOM 661 C C . TYR A 1 80 ? -6.156 -0.283 -1.735 1.00 97.94 80 TYR A C 1
ATOM 663 O O . TYR A 1 80 ? -7.071 -0.965 -2.193 1.00 97.94 80 TYR A O 1
ATOM 671 N N . CYS A 1 81 ? -5.012 -0.094 -2.390 1.00 97.50 81 CYS A N 1
ATOM 672 C CA . CYS A 1 81 ? -4.744 -0.572 -3.749 1.00 97.50 81 CYS A CA 1
ATOM 673 C C . CYS A 1 81 ? -3.821 -1.797 -3.799 1.00 97.50 81 CYS A C 1
ATOM 675 O O . CYS A 1 81 ? -3.553 -2.298 -4.886 1.00 97.50 81 CYS A O 1
ATOM 677 N N . GLY A 1 82 ? -3.324 -2.274 -2.655 1.00 96.25 82 GLY A N 1
ATOM 678 C CA . GLY A 1 82 ? -2.309 -3.328 -2.617 1.00 96.25 82 GLY A CA 1
ATOM 679 C C . GLY A 1 82 ? -0.885 -2.773 -2.636 1.00 96.25 82 GLY A C 1
ATOM 680 O O . GLY A 1 82 ? -0.634 -1.614 -2.284 1.00 96.25 82 GLY A O 1
ATOM 681 N N . CYS A 1 83 ? 0.052 -3.618 -3.057 1.00 95.50 83 CYS A N 1
ATOM 682 C CA . CYS A 1 83 ? 1.454 -3.265 -3.258 1.00 95.50 83 CYS A CA 1
ATOM 683 C C . CYS A 1 83 ? 1.692 -2.955 -4.740 1.00 95.50 83 CYS A C 1
ATOM 685 O O . CYS A 1 83 ? 1.824 -3.866 -5.547 1.00 95.50 83 CYS A O 1
ATOM 687 N N . CYS A 1 84 ? 1.738 -1.679 -5.120 1.00 96.50 84 CYS A N 1
ATOM 688 C CA . CYS A 1 84 ? 1.805 -1.267 -6.528 1.00 96.50 84 CYS A CA 1
ATOM 689 C C . CYS A 1 84 ? 3.199 -0.755 -6.900 1.00 96.50 84 CYS A C 1
ATOM 691 O O . CYS A 1 84 ? 3.920 -0.240 -6.044 1.00 96.50 84 CYS A O 1
ATOM 693 N N . PHE A 1 85 ? 3.564 -0.824 -8.183 1.00 96.50 85 PHE A N 1
ATOM 694 C CA . PHE A 1 85 ? 4.743 -0.115 -8.688 1.00 96.50 85 PHE A CA 1
ATOM 695 C C . PHE A 1 85 ? 4.626 1.397 -8.454 1.00 96.50 85 PHE A C 1
ATOM 697 O O . PHE A 1 85 ? 3.525 1.946 -8.323 1.00 96.50 85 PHE A O 1
ATOM 704 N N . LYS A 1 86 ? 5.768 2.091 -8.401 1.00 96.00 86 LYS A N 1
ATOM 705 C CA . LYS A 1 86 ? 5.802 3.536 -8.148 1.00 96.00 86 LYS A CA 1
ATOM 706 C C . LYS A 1 86 ? 4.935 4.299 -9.159 1.00 96.00 86 LYS A C 1
ATOM 708 O O . LYS A 1 86 ? 5.071 4.128 -10.364 1.00 96.00 86 LYS A O 1
ATOM 713 N N . GLY A 1 87 ? 4.046 5.154 -8.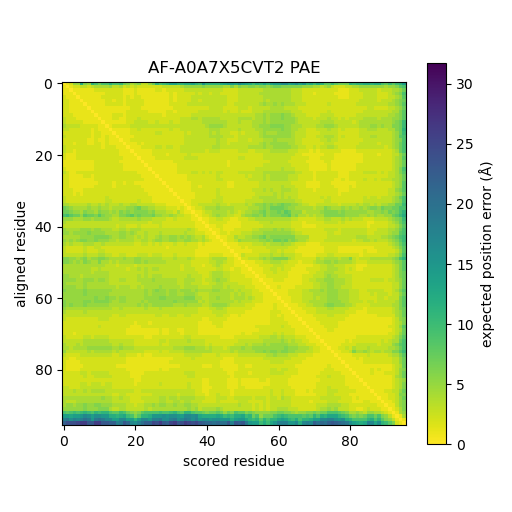662 1.00 94.62 87 GLY A N 1
ATOM 714 C CA . GLY A 1 87 ? 3.122 5.954 -9.469 1.00 94.62 87 GLY A CA 1
ATOM 715 C C . GLY A 1 87 ? 1.902 5.199 -10.011 1.00 94.62 87 GLY A C 1
ATOM 716 O O . GLY A 1 87 ? 1.004 5.835 -10.558 1.00 94.62 87 GLY A O 1
ATOM 717 N N . LYS A 1 88 ? 1.827 3.874 -9.841 1.00 94.94 88 LYS A N 1
ATOM 718 C CA . LYS A 1 88 ? 0.670 3.050 -10.219 1.00 94.94 88 LYS A CA 1
ATOM 719 C C . LYS A 1 88 ? -0.244 2.828 -9.008 1.00 94.94 88 LYS A C 1
ATOM 721 O O . LYS A 1 88 ? 0.179 2.956 -7.863 1.00 94.94 88 LYS A O 1
ATOM 726 N N . ASN A 1 89 ? -1.502 2.480 -9.258 1.00 95.06 89 ASN A N 1
ATOM 727 C CA . ASN A 1 89 ? -2.528 2.216 -8.235 1.00 95.06 89 ASN A CA 1
ATOM 728 C C . ASN A 1 89 ? -3.237 0.864 -8.428 1.00 95.06 89 ASN A C 1
ATOM 730 O O . ASN A 1 89 ? -4.320 0.648 -7.888 1.00 95.06 89 ASN A O 1
ATOM 734 N N . THR A 1 90 ? -2.638 -0.018 -9.225 1.00 94.56 90 THR A N 1
ATOM 735 C CA . THR A 1 90 ? -3.111 -1.381 -9.464 1.00 94.56 90 THR A CA 1
ATOM 736 C C . THR A 1 90 ? -1.992 -2.336 -9.072 1.00 94.56 90 THR A C 1
ATOM 738 O O . THR A 1 90 ? -0.856 -2.174 -9.524 1.00 9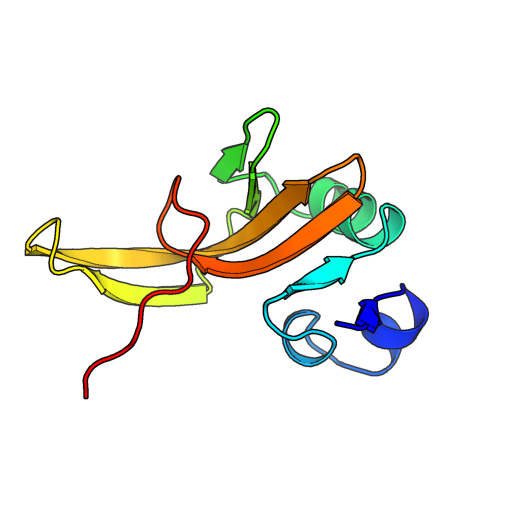4.56 90 THR A O 1
ATOM 741 N N . GLU A 1 91 ? -2.301 -3.288 -8.194 1.00 92.69 91 GLU A N 1
ATOM 742 C CA . GLU A 1 91 ? -1.355 -4.319 -7.768 1.00 92.69 91 GLU A CA 1
ATOM 743 C C . GLU A 1 91 ? -0.972 -5.193 -8.978 1.00 92.69 91 GLU A C 1
ATOM 745 O O . GLU A 1 91 ? -1.863 -5.614 -9.723 1.00 92.69 91 GLU A O 1
ATOM 750 N N . PRO A 1 92 ? 0.328 -5.447 -9.225 1.00 92.19 92 PRO A N 1
ATOM 751 C CA . PRO A 1 92 ? 0.743 -6.265 -10.351 1.00 92.19 92 PRO A CA 1
ATOM 752 C C . PRO A 1 92 ? 0.277 -7.708 -10.155 1.00 92.19 92 PRO A C 1
ATOM 754 O O . PRO A 1 92 ? 0.449 -8.303 -9.088 1.00 92.19 92 PRO A O 1
ATOM 757 N N . VAL A 1 93 ? -0.287 -8.289 -11.213 1.00 83.81 93 VAL A N 1
ATOM 758 C CA . VAL A 1 93 ? -0.611 -9.715 -11.242 1.00 83.81 93 VAL A CA 1
ATOM 759 C C . VAL A 1 93 ? 0.688 -10.481 -11.447 1.00 83.81 93 VAL A C 1
ATOM 761 O O . VAL A 1 93 ? 1.324 -10.374 -12.493 1.00 83.81 93 VAL A O 1
ATOM 764 N N . LEU A 1 94 ? 1.083 -11.256 -10.441 1.00 72.69 94 LEU A N 1
ATOM 765 C CA . LEU A 1 94 ? 2.179 -12.206 -10.573 1.00 72.69 94 LEU A CA 1
ATOM 766 C C . LEU A 1 94 ? 1.712 -13.349 -11.477 1.00 72.69 94 LEU A C 1
ATOM 768 O O . LEU A 1 94 ? 0.912 -14.183 -11.056 1.00 72.69 94 LEU A O 1
ATOM 772 N N . ILE A 1 95 ? 2.192 -13.370 -12.717 1.00 57.91 95 ILE A N 1
ATOM 773 C CA . ILE A 1 95 ? 2.078 -14.545 -13.580 1.00 57.91 95 ILE A CA 1
ATOM 774 C C . ILE A 1 95 ? 3.269 -15.436 -13.213 1.00 57.91 95 ILE A C 1
ATOM 776 O O . ILE A 1 95 ? 4.408 -15.094 -13.528 1.00 57.91 95 ILE A O 1
ATOM 780 N N . LEU A 1 96 ? 2.999 -16.494 -12.445 1.00 48.34 96 LEU A N 1
ATOM 781 C CA . LEU A 1 96 ? 3.956 -17.562 -12.135 1.00 48.34 96 LEU A CA 1
ATOM 782 C C . LEU A 1 96 ? 4.008 -18.574 -13.280 1.00 48.34 96 LEU A C 1
ATOM 784 O O . LEU A 1 96 ? 2.921 -18.882 -13.822 1.00 48.34 96 LEU A O 1
#

Solvent-accessible surface area (backbone atoms only — not comparable to full-atom values): 5547 Å² total; per-residue (Å²): 120,52,79,41,44,70,70,50,34,72,76,42,95,48,62,76,79,54,58,53,69,61,16,36,44,37,68,69,51,56,53,52,46,59,74,75,43,60,65,71,39,78,59,96,44,38,42,24,41,62,57,75,73,47,78,42,79,34,81,91,78,74,41,77,40,56,15,18,50,24,33,35,50,53,98,89,41,37,28,32,26,40,52,8,43,85,92,49,72,56,46,73,80,82,82,127

Sequence (96 aa):
MKHITMEDWKKVQYLTKAMKVGDIVDDKIIYKILGTSFPIFRSKECLQINEVQKEIYDAETNTIQPTYLTFSRQNGQWIYCGCCFKGKNTEPVLIL

Nearest PDB structures (foldseek):
  6m1u-assembly1_A  TM=3.585E-01  e=6.064E-01  Homo sapiens
  2hp5-assembly2_D  TM=3.808E-01  e=1.420E+00  Pseudomonas aeruginosa
  7n1m-assembly1_B  TM=3.802E-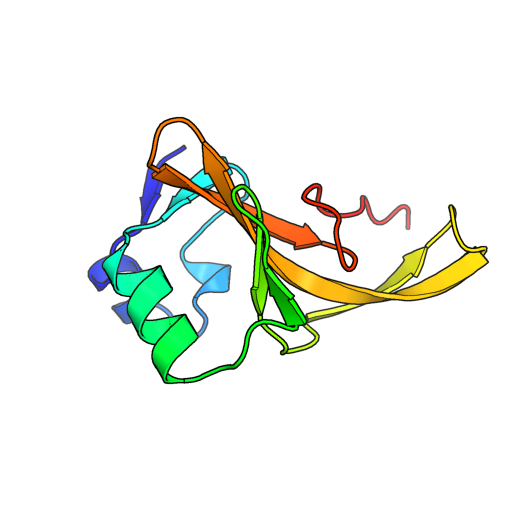01  e=2.731E+00  Pseudomonas aeruginosa
  2x01-assembly1_A  TM=3.784E-01  e=3.323E+00  Pseudomonas aeruginosa
  4zph-assembly2_D  TM=2.419E-01  e=8.306E+00  Mus musculus

Foldseek 3Di:
DEEFDPVLVVVDPDVLVSDDFFYWYDVVVVVVLVVPFPFPDDDPFKTWTPDFPDFDQDPVVRDTFTWTFMWTQDPNITGGQGTHGHPDRHRDDDPD

Mean predicted aligned error: 3.16 Å

pLDDT: mean 93.78, std 6.97, range [48.34, 98.25]

Secondary structure (DSSP, 8-state):
--EE-HHHHHTSSSGGGT--TT-EE-HHHHHHHHTTS-EEEE-SSEEEEEEEEEEEEETTTTEEEEEEEEEEEETTEEEEEEEEETT--S------

Radius of gyration: 13.17 Å; Cα contacts (8 Å, |Δi|>4): 187; chains: 1; bounding box: 28×32×36 Å